Protein AF-A0A355S8N0-F1 (afdb_monomer_lite)

pLDDT: mean 87.82, std 6.58, range [62.25, 94.88]

Secondary structure (DSSP, 8-state):
-HHHHHHHHHHHSSSPSS--HHHHHHHHHHHHHHHHHHTT-HHHHHHHTHHHHHHHHHHHHHHHHHHHHS--SSSSSSGGG-

Structure (mmCIF, N/CA/C/O backbone):
data_AF-A0A355S8N0-F1
#
_entry.id   AF-A0A355S8N0-F1
#
loop_
_atom_site.group_PDB
_atom_site.id
_atom_site.type_symbol
_atom_site.label_atom_id
_atom_site.label_alt_id
_atom_site.label_comp_id
_atom_site.label_asym_id
_atom_site.label_entity_id
_atom_site.label_seq_id
_atom_site.pdbx_PDB_ins_code
_atom_site.Cartn_x
_atom_site.Cartn_y
_atom_site.Cartn_z
_atom_site.occupancy
_atom_site.B_iso_or_equiv
_atom_site.auth_seq_id
_atom_site.auth_comp_id
_atom_site.auth_asym_id
_atom_site.auth_atom_id
_atom_site.pdbx_PDB_model_num
ATOM 1 N N . LEU A 1 1 ? 8.517 2.410 -12.789 1.00 86.12 1 LEU A N 1
ATOM 2 C CA . LEU A 1 1 ? 7.679 1.753 -11.759 1.00 86.12 1 LEU A CA 1
ATOM 3 C C . LEU A 1 1 ? 7.295 0.330 -12.150 1.00 86.12 1 LEU A C 1
ATOM 5 O O . LEU A 1 1 ? 7.665 -0.574 -11.420 1.00 86.12 1 LEU A O 1
ATOM 9 N N . VAL A 1 2 ? 6.630 0.098 -13.291 1.00 92.19 2 VAL A N 1
ATOM 10 C CA . VAL A 1 2 ? 6.209 -1.265 -13.686 1.00 92.19 2 VAL A CA 1
ATOM 11 C C . VAL A 1 2 ? 7.401 -2.198 -13.938 1.00 92.19 2 VAL A C 1
ATOM 13 O O . VAL A 1 2 ? 7.507 -3.222 -13.279 1.00 92.19 2 VAL A O 1
ATOM 16 N N . GLY A 1 3 ? 8.356 -1.818 -14.797 1.00 93.75 3 GLY A N 1
ATOM 17 C CA . GLY A 1 3 ? 9.534 -2.659 -15.079 1.00 93.75 3 GLY A CA 1
ATOM 18 C C . GLY A 1 3 ? 10.414 -2.932 -13.850 1.00 93.75 3 GLY A C 1
ATOM 19 O O . GLY A 1 3 ? 10.828 -4.063 -13.620 1.00 93.75 3 GLY A O 1
ATOM 20 N N . SER A 1 4 ? 10.628 -1.921 -13.000 1.00 92.31 4 SER A N 1
ATOM 21 C CA . SER A 1 4 ? 11.332 -2.085 -11.720 1.00 92.31 4 SER A CA 1
ATOM 22 C C . SER A 1 4 ? 10.550 -2.954 -10.730 1.00 92.31 4 SER A C 1
ATOM 24 O O . SER A 1 4 ? 11.157 -3.711 -9.984 1.00 92.31 4 SER A O 1
ATOM 26 N N . GLY A 1 5 ? 9.216 -2.868 -10.736 1.00 91.69 5 GLY A N 1
ATOM 27 C CA . GLY A 1 5 ? 8.335 -3.702 -9.921 1.00 91.69 5 GLY A CA 1
ATOM 28 C C . GLY A 1 5 ? 8.360 -5.166 -10.353 1.00 91.69 5 GLY A C 1
ATOM 29 O O . GLY A 1 5 ? 8.462 -6.036 -9.500 1.00 91.69 5 GLY A O 1
ATOM 30 N N . MET A 1 6 ? 8.356 -5.443 -11.661 1.00 93.56 6 MET A N 1
ATOM 31 C CA . MET A 1 6 ? 8.505 -6.804 -12.194 1.00 93.56 6 MET A CA 1
ATOM 32 C C . MET A 1 6 ? 9.874 -7.396 -11.856 1.00 93.56 6 MET A C 1
ATOM 34 O O . MET A 1 6 ? 9.954 -8.548 -11.439 1.00 93.56 6 MET A O 1
ATOM 38 N N . GLY A 1 7 ? 10.935 -6.590 -11.979 1.00 92.94 7 GLY A N 1
ATOM 39 C CA . GLY A 1 7 ? 12.267 -6.959 -11.511 1.00 92.94 7 GLY A CA 1
ATOM 40 C C . GLY A 1 7 ? 12.239 -7.300 -10.025 1.00 92.94 7 GLY A C 1
ATOM 41 O O . GLY A 1 7 ? 12.493 -8.436 -9.663 1.00 92.94 7 GLY A O 1
ATOM 42 N N . PHE A 1 8 ? 11.844 -6.361 -9.165 1.00 92.75 8 PHE A N 1
ATOM 43 C CA . PHE A 1 8 ? 11.755 -6.572 -7.717 1.00 92.75 8 PHE A CA 1
ATOM 44 C C . PHE A 1 8 ? 10.938 -7.818 -7.335 1.00 92.75 8 PHE A C 1
ATOM 46 O O . PHE A 1 8 ? 11.381 -8.605 -6.497 1.00 92.75 8 PHE A O 1
ATOM 53 N N . LEU A 1 9 ? 9.791 -8.035 -7.985 1.00 92.25 9 LEU A N 1
ATOM 54 C CA . LEU A 1 9 ? 8.913 -9.175 -7.735 1.00 92.25 9 LEU A CA 1
ATOM 55 C C . LEU A 1 9 ? 9.633 -10.514 -7.940 1.00 92.25 9 LEU A C 1
ATOM 57 O O . LEU A 1 9 ? 9.423 -11.430 -7.154 1.00 92.25 9 LEU A O 1
ATOM 61 N N . TRP A 1 10 ? 10.550 -10.616 -8.904 1.00 93.69 10 TRP A N 1
ATOM 62 C CA . TRP A 1 10 ? 11.352 -11.827 -9.118 1.00 93.69 10 TRP A CA 1
ATOM 63 C C . TRP A 1 10 ? 12.146 -12.258 -7.872 1.00 93.69 10 TRP A C 1
ATOM 65 O O . TRP A 1 10 ? 12.310 -13.451 -7.617 1.00 93.69 10 TRP A O 1
ATOM 75 N N . TRP A 1 11 ? 12.610 -11.297 -7.067 1.00 91.50 11 TRP A N 1
ATOM 76 C CA . TRP A 1 11 ? 13.336 -11.554 -5.815 1.00 91.50 11 TRP A CA 1
ATOM 77 C C . TRP A 1 11 ? 12.459 -11.466 -4.558 1.00 91.50 11 TRP A C 1
ATOM 79 O O . TRP A 1 11 ? 12.891 -11.894 -3.483 1.00 91.50 11 TRP A O 1
ATOM 89 N N . ASN A 1 12 ? 11.250 -10.915 -4.672 1.00 94.44 12 ASN A N 1
ATOM 90 C CA . ASN A 1 12 ? 10.309 -10.745 -3.566 1.00 94.44 12 ASN A CA 1
ATOM 91 C C . ASN A 1 12 ? 9.211 -11.827 -3.524 1.00 94.44 12 ASN A C 1
ATOM 93 O O . ASN A 1 12 ? 8.611 -12.029 -2.471 1.00 94.44 12 ASN A O 1
ATOM 97 N N . CYS A 1 13 ? 8.985 -12.564 -4.618 1.00 90.88 13 CYS A N 1
ATOM 98 C CA . CYS A 1 13 ? 8.109 -13.736 -4.644 1.00 90.88 13 CYS A CA 1
ATOM 99 C C . CYS A 1 13 ? 8.505 -14.753 -3.566 1.00 90.88 13 CYS A C 1
ATOM 101 O O . CYS A 1 13 ? 9.687 -14.971 -3.301 1.00 90.88 13 CYS A O 1
ATOM 103 N N . HIS A 1 14 ? 7.507 -15.390 -2.952 1.00 88.00 14 HIS A N 1
ATOM 104 C CA . HIS A 1 14 ? 7.734 -16.335 -1.863 1.00 88.00 14 HIS A CA 1
ATOM 105 C C . HIS A 1 14 ? 8.591 -17.534 -2.321 1.00 88.00 14 HIS A C 1
ATOM 107 O O . HIS A 1 14 ? 8.232 -18.164 -3.319 1.00 88.00 14 HIS A O 1
ATOM 113 N N . PRO A 1 15 ? 9.669 -17.904 -1.593 1.00 88.62 15 PRO A N 1
ATOM 114 C CA . PRO A 1 15 ? 10.231 -17.271 -0.390 1.00 88.62 15 PRO A CA 1
ATOM 115 C C . PRO A 1 15 ? 11.077 -16.019 -0.705 1.00 88.62 15 PRO A C 1
ATOM 117 O O . PRO A 1 15 ? 12.033 -16.073 -1.480 1.00 88.62 15 PRO A O 1
ATOM 120 N N . ALA A 1 16 ? 10.742 -14.893 -0.064 1.00 90.06 16 ALA A N 1
ATOM 121 C CA . ALA A 1 16 ? 11.337 -13.590 -0.361 1.00 90.06 16 ALA A CA 1
ATOM 122 C C . ALA A 1 16 ? 12.825 -13.520 0.019 1.00 90.06 16 ALA A C 1
ATOM 124 O O . ALA A 1 16 ? 13.213 -13.866 1.135 1.00 90.06 16 ALA A O 1
ATOM 125 N N . LYS A 1 17 ? 13.651 -13.011 -0.903 1.00 90.62 17 LYS A N 1
ATOM 126 C CA . LYS A 1 17 ? 15.093 -12.779 -0.692 1.00 90.62 17 LYS A CA 1
ATOM 127 C C . LYS A 1 17 ? 15.416 -11.316 -0.403 1.00 90.62 17 LYS A C 1
ATOM 129 O O . LYS A 1 17 ? 16.433 -11.023 0.216 1.00 90.62 17 LYS A O 1
ATOM 134 N N . VAL A 1 18 ? 14.565 -10.403 -0.872 1.00 89.44 18 VAL A N 1
ATOM 135 C CA . VAL A 1 18 ? 14.714 -8.954 -0.700 1.00 89.44 18 VAL A CA 1
ATOM 136 C C . VAL A 1 18 ? 13.383 -8.372 -0.236 1.00 89.44 18 VAL A C 1
ATOM 138 O O . VAL A 1 18 ? 12.342 -8.657 -0.829 1.00 89.44 18 VAL A O 1
ATOM 141 N N . PHE A 1 19 ? 13.416 -7.549 0.813 1.00 91.19 19 PHE A N 1
ATOM 142 C CA . PHE A 1 19 ? 12.252 -6.814 1.310 1.00 91.19 19 PHE A CA 1
ATOM 143 C C . PHE A 1 19 ? 12.215 -5.400 0.731 1.00 91.19 19 PHE A C 1
ATOM 145 O O . PHE A 1 19 ? 13.249 -4.770 0.536 1.00 91.19 19 PHE A O 1
ATOM 152 N N . MET A 1 20 ? 11.007 -4.897 0.479 1.00 92.19 20 MET A N 1
ATOM 153 C CA . MET A 1 20 ? 10.790 -3.565 -0.096 1.00 92.19 20 MET A CA 1
ATOM 154 C C . MET A 1 20 ? 11.224 -2.435 0.851 1.00 92.19 20 MET A C 1
ATOM 156 O O . MET A 1 20 ? 11.741 -1.412 0.403 1.00 92.19 20 MET A O 1
ATOM 160 N N . GLY A 1 21 ? 11.009 -2.635 2.156 1.00 92.69 21 GLY A N 1
ATOM 161 C CA . GLY A 1 21 ? 11.270 -1.647 3.201 1.00 92.69 21 GLY A CA 1
ATOM 162 C C . GLY A 1 21 ? 10.412 -0.379 3.095 1.00 92.69 21 GLY A C 1
ATOM 163 O O . GLY A 1 21 ? 9.587 -0.214 2.188 1.00 92.69 21 GLY A O 1
ATOM 164 N N . ASP A 1 22 ? 10.640 0.547 4.025 1.00 93.12 22 ASP A N 1
ATOM 165 C CA . ASP A 1 22 ? 9.952 1.846 4.056 1.00 93.12 22 ASP A CA 1
ATOM 166 C C . ASP A 1 22 ? 10.362 2.731 2.875 1.00 93.12 22 ASP A C 1
ATOM 168 O O . ASP A 1 22 ? 9.544 3.448 2.304 1.00 93.12 22 ASP A O 1
ATOM 172 N N . THR A 1 23 ? 11.620 2.623 2.436 1.00 91.06 23 THR A N 1
ATO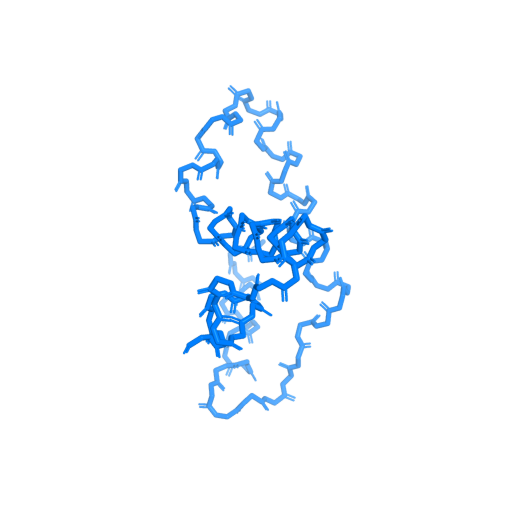M 173 C CA . THR A 1 23 ? 12.142 3.373 1.288 1.00 91.06 23 THR A CA 1
ATOM 174 C C . THR A 1 23 ? 11.373 3.059 0.009 1.00 91.06 23 THR A C 1
ATOM 176 O O . THR A 1 23 ? 10.980 3.976 -0.708 1.00 91.06 23 THR A O 1
ATOM 179 N N . GLY A 1 24 ? 11.134 1.776 -0.283 1.00 90.12 24 GLY A N 1
ATOM 180 C CA . GLY A 1 24 ? 10.384 1.378 -1.470 1.00 90.12 24 GLY A CA 1
ATOM 181 C C . GLY A 1 24 ? 8.899 1.708 -1.342 1.00 90.12 24 GLY A C 1
ATOM 182 O O . GLY A 1 24 ? 8.313 2.274 -2.264 1.00 90.12 24 GLY A O 1
ATOM 183 N N . SER A 1 25 ? 8.283 1.365 -0.208 1.00 91.94 25 SER A N 1
ATOM 184 C CA . SER A 1 25 ? 6.832 1.504 -0.012 1.00 91.94 25 SER A CA 1
ATOM 185 C C . SER A 1 25 ? 6.368 2.964 -0.033 1.00 91.94 25 SER A C 1
ATOM 187 O O . SER A 1 25 ? 5.441 3.292 -0.780 1.00 91.94 25 SER A O 1
ATOM 189 N N . LEU A 1 26 ? 7.055 3.861 0.684 1.00 92.69 26 LEU A N 1
ATOM 190 C CA . LEU A 1 26 ? 6.744 5.294 0.686 1.00 92.69 26 LEU A CA 1
ATOM 191 C C . LEU A 1 26 ? 7.004 5.933 -0.683 1.00 92.69 26 LEU A C 1
ATOM 193 O O . LEU A 1 26 ? 6.202 6.750 -1.136 1.00 92.69 26 LEU A O 1
ATOM 197 N N . ALA A 1 27 ? 8.080 5.538 -1.374 1.00 94.19 27 ALA A N 1
ATOM 198 C CA . ALA A 1 27 ? 8.396 6.067 -2.699 1.00 94.19 27 ALA A CA 1
ATOM 199 C C . ALA A 1 27 ? 7.343 5.678 -3.749 1.00 94.19 27 ALA A C 1
ATOM 201 O O . ALA A 1 27 ? 6.919 6.531 -4.530 1.00 94.19 27 ALA A O 1
ATOM 202 N N . ILE A 1 28 ? 6.884 4.418 -3.766 1.00 93.50 28 ILE A N 1
ATOM 203 C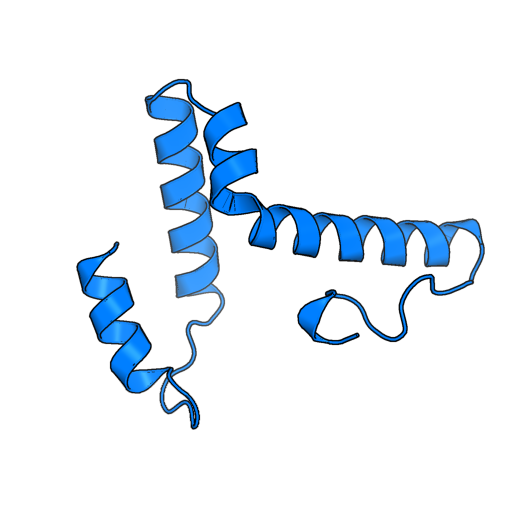 CA . ILE A 1 28 ? 5.841 3.979 -4.708 1.00 93.50 28 ILE A CA 1
ATOM 204 C C . ILE A 1 28 ? 4.496 4.634 -4.377 1.00 93.50 28 ILE A C 1
ATOM 206 O O . ILE A 1 28 ? 3.831 5.127 -5.290 1.00 93.50 28 ILE A O 1
ATOM 210 N N . GLY A 1 29 ? 4.118 4.695 -3.097 1.00 92.38 29 GLY A N 1
ATOM 211 C CA . GLY A 1 29 ? 2.891 5.370 -2.668 1.00 92.38 29 GLY A CA 1
ATOM 212 C C . GLY A 1 29 ? 2.883 6.855 -3.040 1.00 92.38 29 GLY A C 1
ATOM 213 O O . GLY A 1 29 ? 1.920 7.338 -3.637 1.00 92.38 29 GLY A O 1
ATOM 214 N N . GLY A 1 30 ? 3.986 7.560 -2.772 1.00 93.00 30 GLY A N 1
ATOM 215 C CA . GLY A 1 30 ? 4.158 8.965 -3.139 1.00 93.00 30 GLY A CA 1
ATOM 216 C C . GLY A 1 30 ? 4.093 9.188 -4.649 1.00 93.00 30 GLY A C 1
ATOM 217 O O . GLY A 1 30 ? 3.339 10.041 -5.107 1.00 93.00 30 GLY A O 1
ATOM 218 N N . ALA A 1 31 ? 4.808 8.378 -5.436 1.00 94.06 31 ALA A N 1
ATOM 219 C CA . ALA A 1 31 ? 4.813 8.504 -6.892 1.00 94.06 31 ALA A CA 1
ATOM 220 C C . ALA A 1 31 ? 3.425 8.267 -7.517 1.00 94.06 31 ALA A C 1
ATOM 222 O O . ALA A 1 31 ? 3.024 9.014 -8.410 1.00 94.06 31 ALA A O 1
ATOM 223 N N . LEU A 1 32 ? 2.676 7.263 -7.042 1.00 92.81 32 LEU A N 1
ATOM 224 C CA . LEU A 1 32 ? 1.306 6.999 -7.500 1.00 92.81 32 LEU A CA 1
ATOM 225 C C . LEU A 1 32 ? 0.339 8.120 -7.090 1.00 92.81 32 LEU A C 1
ATOM 227 O O . LEU A 1 32 ? -0.485 8.542 -7.903 1.00 92.81 32 LEU A O 1
ATOM 231 N N . GLY A 1 33 ? 0.470 8.640 -5.867 1.00 92.12 33 GLY A N 1
ATOM 232 C CA . GLY A 1 33 ? -0.323 9.772 -5.386 1.00 92.12 33 GLY A CA 1
ATOM 233 C C . GLY A 1 33 ? -0.082 11.045 -6.200 1.00 92.12 33 GLY A C 1
ATOM 234 O O . GLY A 1 33 ? -1.034 11.672 -6.662 1.00 92.12 33 GLY A O 1
ATOM 235 N N . THR A 1 34 ? 1.183 11.398 -6.447 1.00 93.62 34 THR A N 1
ATOM 236 C CA . THR A 1 34 ? 1.535 12.551 -7.288 1.00 93.62 34 THR A CA 1
ATOM 237 C C . THR A 1 34 ? 1.015 12.377 -8.711 1.00 93.62 34 THR A C 1
ATOM 239 O O . THR A 1 34 ? 0.428 13.310 -9.255 1.00 93.62 34 THR A O 1
ATOM 242 N N . ALA A 1 35 ? 1.160 11.186 -9.302 1.00 92.25 35 ALA A N 1
ATOM 243 C CA . ALA A 1 35 ? 0.651 10.915 -10.644 1.00 92.25 35 ALA A CA 1
ATOM 244 C C . ALA A 1 35 ? -0.869 11.132 -10.741 1.00 92.25 35 ALA A C 1
ATOM 246 O O . ALA A 1 35 ? -1.320 11.776 -11.685 1.00 92.25 35 ALA A O 1
ATOM 247 N N . ALA A 1 36 ? -1.643 10.671 -9.753 1.00 92.69 36 ALA A N 1
ATOM 248 C CA . ALA A 1 36 ? -3.097 10.843 -9.729 1.00 92.69 36 ALA A CA 1
ATOM 249 C C . ALA A 1 36 ? -3.537 12.312 -9.606 1.00 92.69 36 ALA A C 1
ATOM 251 O O . ALA A 1 36 ? -4.506 12.721 -10.246 1.00 92.69 36 ALA A O 1
ATOM 252 N N . ILE A 1 37 ? -2.809 13.114 -8.821 1.00 94.44 37 ILE A N 1
ATOM 253 C CA . ILE A 1 37 ? -3.062 14.558 -8.698 1.00 94.44 37 ILE A CA 1
ATOM 254 C C . ILE A 1 37 ? -2.723 15.266 -10.015 1.00 94.44 37 ILE A C 1
ATOM 256 O O . ILE A 1 37 ? -3.503 16.083 -10.502 1.00 94.44 37 ILE A O 1
ATOM 260 N N . CYS A 1 38 ? -1.582 14.937 -10.628 1.00 94.88 38 CYS A N 1
ATOM 261 C CA . CYS A 1 38 ? -1.161 15.534 -11.896 1.00 94.88 38 CYS A CA 1
ATOM 262 C C . CYS A 1 38 ? -2.143 15.246 -13.041 1.00 94.88 38 CYS A C 1
ATOM 264 O O . CYS A 1 38 ? -2.340 16.108 -13.897 1.00 94.88 38 CYS A O 1
ATOM 266 N N . THR A 1 39 ? -2.774 14.069 -13.060 1.00 93.81 39 THR A N 1
ATOM 267 C CA . THR A 1 39 ? -3.783 13.710 -14.070 1.00 93.81 39 THR A CA 1
ATOM 268 C C . THR A 1 39 ? -5.198 14.167 -13.715 1.00 93.81 39 THR A C 1
ATOM 270 O O . THR A 1 39 ? -6.091 14.014 -14.548 1.00 93.81 39 THR A O 1
ATOM 273 N N . LYS A 1 40 ? -5.415 14.739 -12.519 1.00 91.88 40 LYS A N 1
ATOM 274 C CA . LYS A 1 40 ? -6.746 15.055 -11.965 1.00 91.88 40 LYS A CA 1
ATOM 275 C C . LYS A 1 40 ? -7.697 13.851 -11.980 1.00 91.88 40 LYS A C 1
ATOM 277 O O . LYS A 1 40 ? -8.877 13.965 -12.318 1.00 91.88 40 LYS A O 1
ATOM 282 N N . GLN A 1 41 ? -7.149 12.670 -11.698 1.00 90.38 41 GLN A N 1
ATOM 283 C CA . GLN A 1 41 ? -7.892 11.413 -11.618 1.00 90.38 41 GLN A CA 1
ATOM 284 C C . GLN A 1 41 ? -7.754 10.789 -10.225 1.00 90.38 41 GLN A C 1
ATOM 286 O O . GLN A 1 41 ? -7.438 9.610 -10.064 1.00 90.38 41 GLN A O 1
ATOM 291 N N . GLU A 1 42 ? -8.016 11.582 -9.192 1.00 87.88 42 GLU A N 1
ATOM 292 C CA . GLU A 1 42 ? -7.854 11.194 -7.790 1.00 87.88 42 GLU A CA 1
ATOM 293 C C . GLU A 1 42 ? -8.811 10.063 -7.392 1.00 87.88 42 GLU A C 1
ATOM 295 O O . GLU A 1 42 ? -8.413 9.100 -6.738 1.00 87.88 42 GLU A O 1
ATOM 300 N N . LEU A 1 43 ? -10.067 10.127 -7.844 1.00 88.19 43 LEU A N 1
ATOM 301 C CA . LEU A 1 43 ? -11.063 9.082 -7.572 1.00 88.19 43 LEU A CA 1
ATOM 302 C C . LEU A 1 43 ? -10.708 7.753 -8.245 1.00 88.19 43 LEU A C 1
ATOM 304 O O . LEU A 1 43 ? -11.010 6.682 -7.724 1.00 88.19 43 LEU A O 1
ATOM 308 N N . LEU A 1 44 ? -10.033 7.813 -9.390 1.00 86.50 44 LEU A N 1
ATOM 309 C CA . LEU A 1 44 ? -9.618 6.630 -10.131 1.00 86.50 44 LEU A CA 1
ATOM 310 C C . LEU A 1 44 ? -8.484 5.896 -9.399 1.00 86.50 44 LEU A C 1
ATOM 312 O O . LEU A 1 44 ? -8.468 4.665 -9.383 1.00 86.50 44 LEU A O 1
ATOM 316 N N . LEU A 1 45 ? -7.600 6.627 -8.706 1.00 87.56 45 LEU A N 1
ATOM 317 C CA . LEU A 1 45 ? -6.586 6.034 -7.829 1.00 87.56 45 LEU A CA 1
ATOM 318 C C . LEU A 1 45 ? -7.217 5.243 -6.676 1.00 87.56 45 LEU A C 1
ATOM 320 O O . LEU A 1 45 ? -6.698 4.189 -6.324 1.00 87.56 45 LEU A O 1
ATOM 324 N N . VAL A 1 46 ? -8.339 5.704 -6.116 1.00 86.25 46 VAL A N 1
ATOM 325 C CA . VAL A 1 46 ? -9.052 4.977 -5.048 1.00 86.25 46 VAL A CA 1
ATOM 326 C C . VAL A 1 46 ? -9.578 3.633 -5.556 1.00 86.25 46 VAL A C 1
ATOM 328 O O . VAL A 1 46 ? -9.492 2.635 -4.846 1.00 86.25 46 VAL A O 1
ATOM 331 N N . VAL A 1 47 ? -10.083 3.591 -6.793 1.00 88.94 47 VAL A N 1
ATOM 332 C CA . VAL A 1 47 ? -10.611 2.360 -7.400 1.00 88.94 47 VAL A CA 1
ATOM 333 C C . VAL A 1 47 ? -9.480 1.399 -7.776 1.00 88.94 47 VAL A C 1
ATOM 335 O O . VAL A 1 47 ? -9.519 0.230 -7.398 1.00 88.94 47 VAL A O 1
ATOM 338 N N . ILE A 1 48 ? -8.446 1.879 -8.474 1.00 87.50 48 ILE A N 1
ATOM 339 C CA . ILE A 1 48 ? -7.311 1.039 -8.901 1.00 87.50 48 ILE A CA 1
ATOM 340 C C . ILE A 1 48 ? -6.460 0.601 -7.701 1.00 87.50 48 ILE A C 1
ATOM 342 O O . ILE A 1 48 ? -6.004 -0.537 -7.632 1.00 87.50 48 ILE A O 1
ATOM 346 N N . GLY A 1 49 ? -6.271 1.492 -6.732 1.00 86.44 49 GLY A N 1
ATOM 347 C CA . GLY A 1 49 ? -5.574 1.244 -5.474 1.00 86.44 49 GLY A CA 1
ATOM 348 C C . GLY A 1 49 ? -6.464 0.650 -4.385 1.00 86.44 49 GLY A C 1
ATOM 349 O O . GLY A 1 49 ? -6.108 0.748 -3.212 1.00 86.44 49 GLY A O 1
ATOM 350 N N . GLY A 1 50 ? -7.605 0.048 -4.740 1.00 89.56 50 GLY A N 1
ATOM 351 C CA . GLY A 1 50 ? -8.623 -0.401 -3.786 1.00 89.56 50 GLY A CA 1
ATOM 352 C C . GLY A 1 50 ? -8.087 -1.299 -2.667 1.00 89.56 50 GLY A C 1
ATOM 353 O O . GLY A 1 50 ? -8.523 -1.166 -1.529 1.00 89.56 50 GLY A O 1
ATOM 354 N N . VAL A 1 51 ? -7.083 -2.140 -2.945 1.00 89.25 51 VAL A N 1
ATOM 355 C CA . VAL A 1 51 ? -6.411 -2.965 -1.920 1.00 89.25 51 VAL A CA 1
ATOM 356 C C . VAL A 1 51 ? -5.677 -2.097 -0.890 1.00 89.25 51 VAL A C 1
ATOM 358 O O . VAL A 1 51 ? -5.843 -2.306 0.308 1.00 89.25 51 VAL A O 1
ATOM 361 N N . PHE A 1 52 ? -4.928 -1.077 -1.326 1.00 89.19 52 PHE A N 1
ATOM 362 C CA . PHE A 1 52 ? -4.249 -0.141 -0.418 1.00 89.19 52 PHE A CA 1
ATOM 363 C C . PHE A 1 52 ? -5.249 0.640 0.442 1.00 89.19 52 PHE A C 1
ATOM 365 O O . PHE A 1 52 ? -5.016 0.867 1.629 1.00 89.19 52 PHE A O 1
ATOM 372 N N . VAL A 1 53 ? -6.381 1.028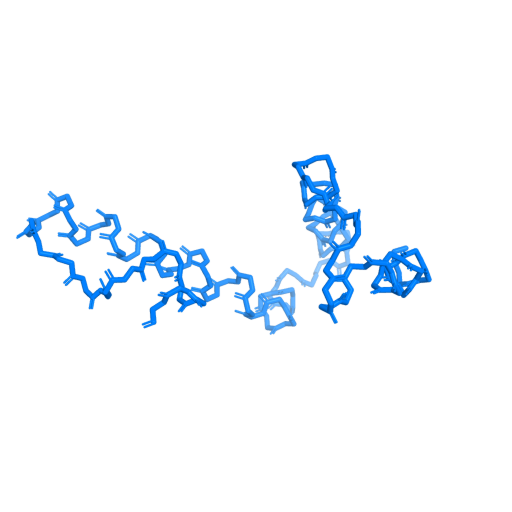 -0.151 1.00 89.81 53 VAL A N 1
ATOM 373 C CA . VAL A 1 53 ? -7.450 1.747 0.552 1.00 89.81 53 VAL A CA 1
ATOM 374 C C . VAL A 1 53 ? -8.141 0.839 1.567 1.00 89.81 53 VAL A C 1
ATOM 376 O O . VAL A 1 53 ? -8.328 1.249 2.709 1.00 89.81 53 VAL A O 1
ATOM 379 N N . ALA A 1 54 ? -8.477 -0.397 1.194 1.00 88.88 54 ALA A N 1
ATOM 380 C CA . ALA A 1 54 ? -9.093 -1.374 2.090 1.00 88.88 54 ALA A CA 1
ATOM 381 C C . ALA A 1 54 ? -8.195 -1.685 3.298 1.00 88.88 54 ALA A C 1
ATOM 383 O O . ALA A 1 54 ? -8.670 -1.710 4.434 1.00 88.88 54 ALA A O 1
ATOM 384 N N . GLU A 1 55 ? -6.891 -1.830 3.071 1.00 88.06 55 GLU A N 1
ATOM 385 C CA . GLU A 1 55 ? -5.900 -2.014 4.131 1.00 88.06 55 GLU A CA 1
ATOM 386 C C . GLU A 1 55 ? -5.861 -0.843 5.103 1.00 88.06 55 GLU A C 1
ATOM 388 O O . GLU A 1 55 ? -5.996 -1.037 6.313 1.00 88.06 55 GLU A O 1
ATOM 393 N N . ALA A 1 56 ? -5.744 0.381 4.585 1.00 88.25 56 ALA A N 1
ATOM 394 C CA . ALA A 1 56 ? -5.739 1.576 5.417 1.00 88.25 56 ALA A CA 1
ATOM 395 C C . ALA A 1 56 ? -7.057 1.724 6.198 1.00 88.25 56 ALA A C 1
ATOM 397 O O . ALA A 1 56 ? -7.040 1.976 7.406 1.00 88.25 56 ALA A O 1
ATOM 398 N N . LEU A 1 57 ? -8.200 1.501 5.540 1.00 88.50 57 LEU A N 1
ATOM 399 C CA . LEU A 1 57 ? -9.519 1.543 6.173 1.00 88.50 57 LEU A CA 1
ATOM 400 C C . LEU A 1 57 ? -9.651 0.504 7.286 1.00 88.50 57 LEU A C 1
ATOM 402 O O . LEU A 1 57 ? -10.201 0.816 8.341 1.00 88.50 57 LEU A O 1
ATOM 406 N N . SER A 1 58 ? -9.115 -0.702 7.101 1.00 87.75 58 SER A N 1
ATOM 407 C CA . SER A 1 58 ? -9.163 -1.743 8.129 1.00 87.75 58 SER A CA 1
ATOM 408 C C . SER A 1 58 ? -8.428 -1.348 9.402 1.00 87.75 58 SER A C 1
ATOM 410 O O . SER A 1 58 ? -8.939 -1.565 10.500 1.00 87.75 58 SER A O 1
ATOM 412 N N . VAL A 1 59 ? -7.272 -0.692 9.262 1.00 87.38 59 VAL A N 1
ATOM 413 C CA . VAL A 1 59 ? -6.485 -0.194 10.390 1.00 87.38 59 VAL A CA 1
ATOM 414 C C . VAL A 1 59 ? -7.217 0.961 11.066 1.00 87.38 59 VAL A C 1
ATOM 416 O O . VAL A 1 59 ? -7.323 0.975 12.292 1.00 87.38 59 VAL A O 1
ATOM 419 N N . ILE A 1 60 ? -7.791 1.891 10.297 1.00 89.75 60 ILE A N 1
ATOM 420 C CA . ILE A 1 60 ? -8.577 3.011 10.840 1.00 89.75 60 ILE A CA 1
ATOM 421 C C . ILE A 1 60 ? -9.786 2.495 11.631 1.00 89.75 60 ILE A C 1
ATOM 423 O O . ILE A 1 60 ? -10.013 2.940 12.758 1.00 89.75 60 ILE A O 1
ATOM 427 N N . LEU A 1 61 ? -10.534 1.533 11.084 1.00 87.12 61 LEU A N 1
ATOM 428 C CA . LEU A 1 61 ? -11.686 0.925 11.753 1.00 87.12 61 LEU A CA 1
ATOM 429 C C . LEU A 1 61 ? -11.268 0.144 13.002 1.00 87.12 61 LEU A C 1
ATOM 431 O O . LEU A 1 61 ? -11.891 0.297 14.055 1.00 87.12 61 LEU A O 1
ATOM 435 N N . GLN A 1 62 ? -10.193 -0.642 12.920 1.00 85.81 62 GLN A N 1
ATOM 436 C CA . GLN A 1 62 ? -9.678 -1.412 14.051 1.00 85.81 62 GLN A CA 1
ATOM 437 C C . GLN A 1 62 ? -9.211 -0.494 15.189 1.00 85.81 62 GLN A C 1
ATOM 439 O O . GLN A 1 62 ? -9.611 -0.684 16.340 1.00 85.81 62 GLN A O 1
ATOM 444 N N . VAL A 1 63 ? -8.403 0.525 14.882 1.00 88.81 63 VAL A N 1
ATOM 445 C CA . VAL A 1 63 ? -7.908 1.495 15.870 1.00 88.81 63 VAL A CA 1
ATOM 446 C C . VAL A 1 63 ? -9.062 2.328 16.428 1.00 88.81 63 VAL A C 1
ATOM 448 O O . VAL A 1 63 ? -9.120 2.550 17.639 1.00 88.81 63 VAL A O 1
ATOM 451 N N . GLY A 1 64 ? -10.006 2.750 15.583 1.00 89.00 64 GLY A N 1
ATOM 452 C CA . GLY A 1 64 ? -11.203 3.480 15.998 1.00 89.00 64 GLY A CA 1
ATOM 453 C C . GLY A 1 64 ? -12.072 2.673 16.962 1.00 89.00 64 GLY A C 1
ATOM 454 O O . GLY A 1 64 ? -12.438 3.168 18.028 1.00 89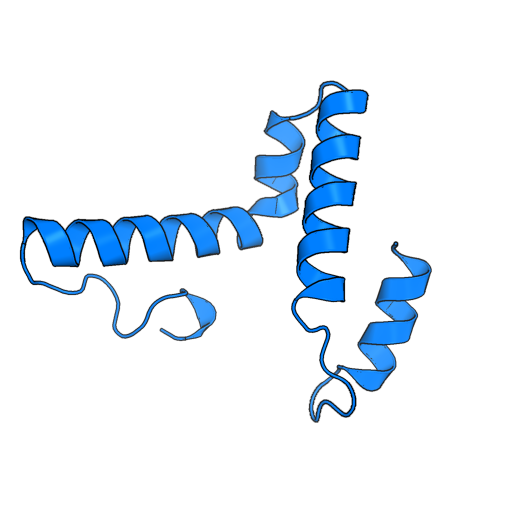.00 64 GLY A O 1
ATOM 455 N N . SER A 1 65 ? -12.341 1.405 16.651 1.00 85.31 65 SER A N 1
ATOM 456 C CA . SER A 1 65 ? -13.121 0.518 17.522 1.00 85.31 65 SER A CA 1
ATOM 457 C C . SER A 1 65 ? -12.412 0.207 18.833 1.00 85.31 65 SER A C 1
ATOM 459 O O . SER A 1 65 ? -13.047 0.200 19.891 1.00 85.31 65 SER A O 1
ATOM 461 N N . PHE A 1 66 ? -11.093 0.008 18.796 1.00 86.94 66 PHE A N 1
ATOM 462 C CA . PHE A 1 66 ? -10.320 -0.230 20.008 1.00 86.94 66 PHE A CA 1
ATOM 463 C C . PHE A 1 66 ? -10.320 0.999 20.927 1.00 86.94 66 PHE A C 1
ATOM 465 O O . PHE A 1 66 ? -10.532 0.855 22.128 1.00 86.94 66 PHE A O 1
ATOM 472 N N . LYS A 1 67 ? -10.180 2.211 20.372 1.00 85.44 67 LYS A N 1
ATOM 473 C CA . LYS A 1 67 ? -10.225 3.462 21.149 1.00 85.44 67 LYS A CA 1
ATOM 474 C C . LYS A 1 67 ? -11.616 3.795 21.697 1.00 85.44 67 LYS A C 1
ATOM 476 O O . LYS A 1 67 ? -11.706 4.324 22.797 1.00 85.44 67 LYS A O 1
ATOM 481 N N . LEU A 1 68 ? -12.685 3.509 20.950 1.00 85.81 68 LEU A N 1
ATOM 482 C CA . LEU A 1 68 ? -14.052 3.896 21.329 1.00 85.81 68 LEU A CA 1
ATOM 483 C C . LEU A 1 68 ? -14.780 2.844 22.168 1.00 85.81 68 LEU A C 1
ATOM 485 O O . LEU A 1 68 ? -15.557 3.191 23.052 1.00 85.81 68 LEU A O 1
ATOM 489 N N . ARG A 1 69 ? -14.591 1.558 21.861 1.00 84.12 69 ARG A N 1
ATOM 490 C CA . ARG A 1 69 ? -15.359 0.454 22.461 1.00 84.12 69 ARG A CA 1
ATOM 491 C C . ARG A 1 69 ? -14.485 -0.570 23.181 1.00 84.12 69 ARG A C 1
ATOM 493 O O . ARG A 1 69 ? -15.035 -1.496 23.771 1.00 84.12 69 ARG A O 1
ATOM 500 N N . GLY A 1 70 ? -13.155 -0.464 23.095 1.00 80.94 70 GLY A N 1
ATOM 501 C CA . GLY A 1 70 ? -12.220 -1.452 23.653 1.00 80.94 70 GLY A CA 1
ATOM 502 C C . GLY A 1 70 ? -12.301 -2.835 22.993 1.00 80.94 70 GLY A C 1
ATOM 503 O O . GLY A 1 70 ? -11.687 -3.785 23.470 1.00 80.94 70 GLY A O 1
ATOM 504 N N . LYS A 1 71 ? -13.065 -2.971 21.902 1.00 79.31 71 LYS A N 1
ATOM 505 C CA . LYS A 1 71 ? -13.315 -4.236 21.203 1.00 79.31 71 LYS A CA 1
ATOM 506 C C . LYS A 1 71 ? -12.655 -4.208 19.829 1.00 79.31 71 LYS A C 1
ATOM 508 O O . LYS A 1 71 ? -12.777 -3.220 19.103 1.00 79.31 71 LYS A O 1
ATOM 513 N N . ARG A 1 72 ? -11.968 -5.295 19.476 1.00 81.50 72 ARG A N 1
ATOM 514 C CA . ARG A 1 72 ? -11.393 -5.498 18.140 1.00 81.50 72 ARG A CA 1
ATOM 515 C C . ARG A 1 72 ? -12.503 -5.935 17.180 1.00 81.50 72 ARG A C 1
ATOM 517 O O . ARG A 1 72 ? -13.297 -6.799 17.542 1.00 81.50 72 ARG A O 1
ATOM 524 N N . ILE A 1 73 ? -12.570 -5.316 16.002 1.00 76.94 73 ILE A N 1
ATOM 525 C CA . ILE A 1 73 ? -13.484 -5.726 14.917 1.00 76.94 73 ILE A CA 1
ATOM 526 C C . ILE A 1 73 ? -12.884 -6.927 14.185 1.00 76.94 73 ILE A C 1
ATOM 528 O O . ILE A 1 73 ? -13.595 -7.855 13.820 1.00 76.94 73 ILE A O 1
ATOM 532 N N . PHE A 1 74 ? -11.565 -6.892 14.018 1.00 77.44 74 PHE A N 1
ATOM 533 C CA . PHE A 1 74 ? -10.782 -7.855 13.269 1.00 77.44 74 PHE A CA 1
ATOM 534 C C . PHE A 1 74 ? -9.840 -8.655 14.190 1.00 77.44 74 PHE A C 1
ATOM 536 O O . PHE A 1 74 ? -9.386 -8.116 15.205 1.00 77.44 74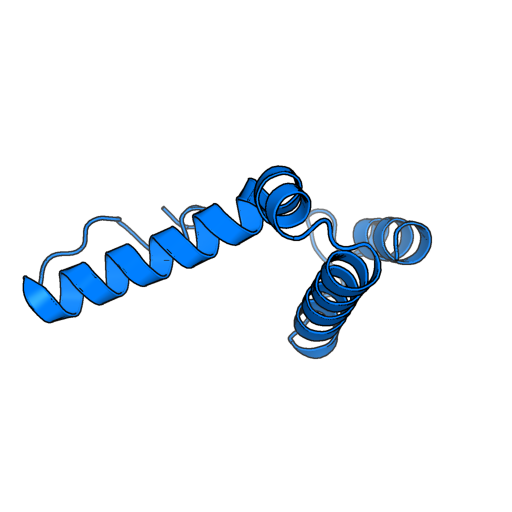 PHE A O 1
ATOM 543 N N . ALA A 1 75 ? -9.517 -9.913 13.861 1.00 73.62 75 ALA A N 1
ATOM 544 C CA . ALA A 1 75 ? -8.594 -10.756 14.637 1.00 73.62 75 ALA A CA 1
ATOM 545 C C . ALA A 1 75 ? -7.204 -10.107 14.724 1.00 73.62 75 ALA A C 1
ATOM 547 O O . ALA A 1 75 ? -6.627 -9.983 15.810 1.00 73.62 75 ALA A O 1
ATOM 548 N N . MET A 1 76 ? -6.737 -9.584 13.591 1.00 73.94 76 MET A N 1
ATOM 549 C CA . MET A 1 76 ? -5.569 -8.725 13.460 1.00 73.94 76 MET A CA 1
ATOM 550 C C . MET A 1 76 ? -5.839 -7.719 12.333 1.00 73.94 76 MET A C 1
ATOM 552 O O . MET A 1 76 ? -6.571 -8.019 11.399 1.00 73.94 76 MET A O 1
ATOM 556 N N . ALA A 1 77 ? -5.318 -6.501 12.456 1.00 67.56 77 ALA A N 1
ATOM 557 C CA . ALA A 1 77 ? -5.292 -5.539 11.355 1.00 67.56 77 ALA A CA 1
ATOM 558 C C . ALA A 1 77 ? -3.824 -5.291 10.999 1.00 67.56 77 ALA A C 1
ATOM 560 O O . ALA A 1 77 ? -3.016 -5.234 11.937 1.00 67.56 77 ALA A O 1
ATOM 561 N N . PRO A 1 78 ? -3.461 -5.104 9.717 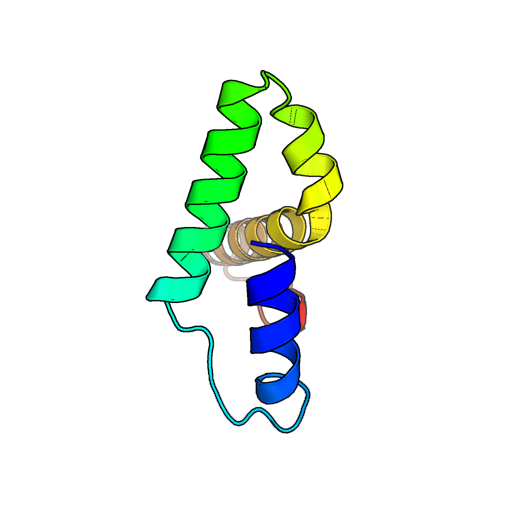1.00 75.69 78 PRO A N 1
ATOM 562 C CA . PRO A 1 78 ? -4.314 -4.990 8.511 1.00 75.69 78 PRO A CA 1
ATOM 563 C C . PRO A 1 78 ? -5.078 -6.262 8.068 1.00 75.69 78 PRO A C 1
ATOM 565 O O . PRO A 1 78 ? -4.818 -7.331 8.616 1.00 75.69 78 PRO A O 1
ATOM 568 N N . ILE A 1 79 ? -6.004 -6.169 7.093 1.00 73.38 79 ILE A N 1
ATOM 569 C CA . ILE A 1 79 ? -6.898 -7.281 6.673 1.00 73.38 79 ILE A CA 1
ATOM 570 C C . ILE A 1 79 ? -6.104 -8.504 6.234 1.00 73.38 79 ILE A C 1
ATOM 572 O O . ILE A 1 79 ? -6.507 -9.616 6.548 1.00 73.38 79 ILE A O 1
ATOM 576 N N . HIS A 1 80 ? -4.970 -8.332 5.554 1.00 78.75 80 HIS A N 1
ATOM 577 C CA . HIS A 1 80 ? -4.167 -9.480 5.112 1.00 78.75 80 HIS A CA 1
ATOM 578 C C . HIS A 1 80 ? -3.643 -10.362 6.262 1.00 78.75 80 HIS A C 1
ATOM 580 O O . HIS A 1 80 ? -3.217 -11.486 6.011 1.00 78.75 80 HIS A O 1
ATOM 586 N N . HIS A 1 81 ? -3.641 -9.862 7.503 1.00 70.00 81 HIS A N 1
ATOM 587 C CA . HIS A 1 81 ? -3.269 -10.627 8.698 1.00 70.00 81 HIS A CA 1
ATOM 588 C C . HIS A 1 81 ? -4.456 -11.245 9.438 1.00 70.00 81 HIS A C 1
ATOM 590 O O . HIS A 1 81 ? -4.247 -11.984 10.402 1.00 70.00 81 HIS A O 1
ATOM 596 N N . HIS A 1 82 ? -5.676 -10.890 9.048 1.00 62.25 82 HIS A N 1
ATOM 597 C CA . HIS A 1 82 ? -6.887 -11.426 9.638 1.00 62.25 82 HIS A CA 1
ATOM 598 C C . HIS A 1 82 ? -7.198 -12.824 9.105 1.00 62.25 82 HIS A C 1
ATOM 600 O O . HIS A 1 82 ? -7.659 -13.646 9.933 1.00 62.25 82 HIS A O 1
#

Sequence (82 aa):
LVGSGMGFLWWNCHPAKVFMGDTGSLAIGGALGTAAICTKQELLLVVIGGVFVAEALSVILQVGSFKLRGKRIFAMAPIHHH

Foldseek 3Di:
DVVVVVVLCVQCPPVHPDDCPPVNVVVVVVVLCVVCVVVVNNVVCCVVVVVVVLQVVQVVVQVVCCVPPVDGPDPDGDPVVD

Radius of gyration: 15.73 Å; chains: 1; bounding box: 30×33×39 Å